Protein AF-A0A0B1SCX5-F1 (afdb_monomer_lite)

pLDDT: mean 96.25, std 4.5, range [69.0, 98.56]

Sequence (49 aa):
MAWETSYNLGYAVQHCSDMTYVVCEYGAAGNCMDELTYSNGERCSECAG

Structure (mmCIF, N/CA/C/O backbone):
data_AF-A0A0B1SCX5-F1
#
_entry.id   AF-A0A0B1SCX5-F1
#
loop_
_atom_site.group_PDB
_atom_site.id
_atom_site.type_symbol
_atom_site.label_atom_id
_atom_site.label_alt_id
_atom_site.label_comp_id
_atom_site.label_asym_id
_atom_site.label_entity_id
_atom_site.label_seq_id
_atom_site.pdbx_PDB_ins_code
_atom_site.Cartn_x
_atom_site.Cartn_y
_atom_site.Cartn_z
_atom_site.occupancy
_atom_site.B_iso_or_equiv
_atom_site.auth_seq_id
_atom_site.auth_comp_id
_atom_site.auth_asym_id
_atom_site.auth_atom_id
_atom_site.pdbx_PDB_model_num
ATOM 1 N N . MET A 1 1 ? -1.048 0.917 -1.067 1.00 95.56 1 MET A N 1
ATOM 2 C CA . MET A 1 1 ? -1.389 2.312 -1.447 1.00 95.56 1 MET A CA 1
ATOM 3 C C . MET A 1 1 ? -0.532 2.822 -2.594 1.00 95.56 1 MET A C 1
ATOM 5 O O . MET A 1 1 ? -1.087 3.030 -3.654 1.00 95.56 1 MET A O 1
ATOM 9 N N . ALA A 1 2 ? 0.777 3.028 -2.410 1.00 96.75 2 ALA A N 1
ATOM 10 C CA . ALA A 1 2 ? 1.645 3.565 -3.469 1.00 96.75 2 ALA A CA 1
ATOM 11 C C . ALA A 1 2 ? 2.266 2.491 -4.381 1.00 96.75 2 ALA A C 1
ATOM 13 O O . ALA A 1 2 ? 3.026 2.829 -5.277 1.00 96.75 2 ALA A O 1
ATOM 14 N N . TRP A 1 3 ? 1.980 1.216 -4.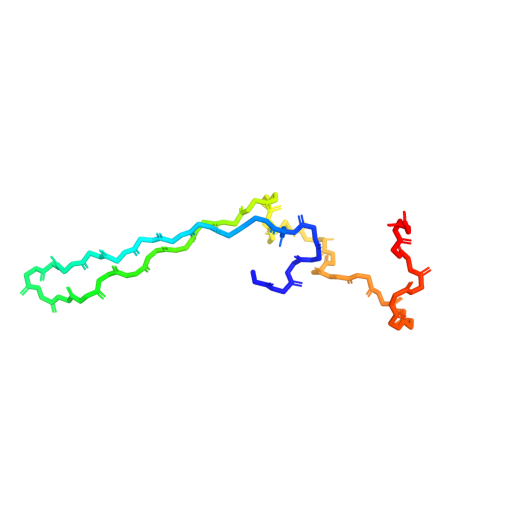108 1.00 97.69 3 TRP A N 1
ATOM 15 C CA . TRP A 1 3 ? 2.562 0.088 -4.821 1.00 97.69 3 TRP A CA 1
ATOM 16 C C . TRP A 1 3 ? 2.013 0.035 -6.247 1.00 97.69 3 TRP A C 1
ATOM 18 O O . TRP A 1 3 ? 0.803 -0.128 -6.415 1.00 97.69 3 TRP A O 1
ATOM 28 N N . GLU A 1 4 ? 2.867 0.196 -7.257 1.00 96.00 4 GLU A N 1
ATOM 29 C CA . GLU A 1 4 ? 2.431 0.420 -8.645 1.00 96.00 4 GLU A CA 1
ATOM 30 C C . GLU A 1 4 ? 1.611 -0.736 -9.225 1.00 96.00 4 GLU A C 1
ATOM 32 O O . GLU A 1 4 ? 0.735 -0.525 -10.061 1.00 96.00 4 GLU A O 1
ATOM 37 N N . THR A 1 5 ? 1.850 -1.958 -8.742 1.00 95.75 5 THR A N 1
ATOM 38 C CA . THR A 1 5 ? 1.142 -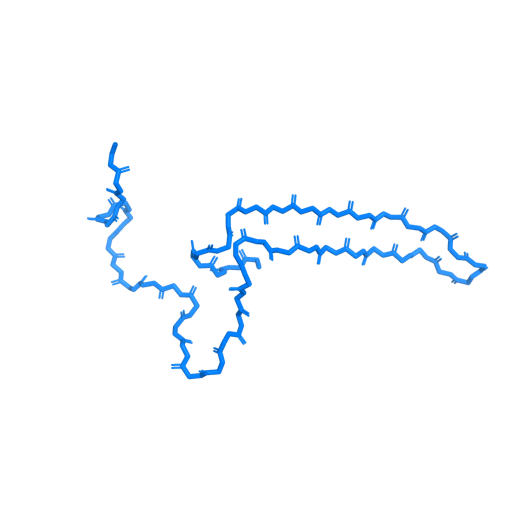3.166 -9.182 1.00 95.75 5 THR A CA 1
ATOM 39 C C . THR A 1 5 ? -0.110 -3.481 -8.350 1.00 95.75 5 THR A C 1
ATOM 41 O O . THR A 1 5 ? -0.857 -4.403 -8.686 1.00 95.75 5 THR A O 1
ATOM 44 N N . SER A 1 6 ? -0.402 -2.715 -7.291 1.00 97.69 6 SER A N 1
ATOM 45 C CA . SER A 1 6 ? -1.632 -2.844 -6.495 1.00 97.69 6 SER A CA 1
ATOM 46 C C . SER A 1 6 ? -2.737 -1.934 -7.045 1.00 97.69 6 SER A C 1
ATOM 48 O O . SER A 1 6 ? -2.849 -0.775 -6.649 1.00 97.69 6 SER A O 1
ATOM 50 N N . TYR A 1 7 ? -3.587 -2.462 -7.928 1.00 96.06 7 TYR A N 1
ATOM 51 C CA . TYR A 1 7 ? -4.614 -1.686 -8.645 1.00 96.06 7 TYR A CA 1
ATOM 52 C C . TYR A 1 7 ? -6.063 -1.946 -8.190 1.00 96.06 7 TYR A C 1
ATOM 54 O O . TYR A 1 7 ? -6.959 -1.168 -8.511 1.00 96.06 7 TYR A O 1
ATOM 62 N N . ASN A 1 8 ? -6.312 -3.007 -7.424 1.00 97.81 8 ASN A N 1
ATOM 63 C CA . ASN A 1 8 ? -7.591 -3.303 -6.785 1.00 97.81 8 ASN A CA 1
ATOM 64 C C . ASN A 1 8 ? -7.547 -2.870 -5.320 1.00 97.81 8 ASN A C 1
ATOM 66 O O . ASN A 1 8 ? -6.623 -3.228 -4.588 1.00 97.81 8 ASN A O 1
ATOM 70 N N . LEU A 1 9 ? -8.580 -2.152 -4.887 1.00 97.69 9 LEU A N 1
ATOM 71 C CA . LEU A 1 9 ? -8.759 -1.714 -3.509 1.00 97.69 9 LEU A CA 1
ATOM 72 C C . LEU A 1 9 ? -10.131 -2.164 -3.011 1.00 97.69 9 LEU A C 1
ATOM 74 O O . LEU A 1 9 ? -11.155 -1.779 -3.574 1.00 97.69 9 LEU A O 1
ATOM 78 N N . GLY A 1 10 ? -10.144 -2.946 -1.937 1.00 98.31 10 GLY A N 1
ATOM 79 C CA . GLY A 1 10 ? -11.339 -3.250 -1.155 1.00 98.31 10 GLY A CA 1
ATOM 80 C C . GLY A 1 10 ? -11.190 -2.692 0.254 1.00 98.31 10 GLY A C 1
ATOM 81 O O . GLY A 1 10 ? -10.084 -2.660 0.786 1.00 98.31 10 GLY A O 1
ATOM 82 N N . TYR A 1 11 ? -12.278 -2.245 0.874 1.00 98.44 11 TYR A N 1
ATOM 83 C CA . TYR A 1 11 ? -12.242 -1.808 2.267 1.00 98.44 11 TYR A CA 1
ATOM 84 C C . TYR A 1 11 ? -13.517 -2.187 3.013 1.00 98.44 11 TYR A C 1
ATOM 86 O O . TYR A 1 11 ? -14.573 -2.393 2.413 1.00 98.44 11 TYR A O 1
ATOM 94 N N . ALA A 1 12 ? -13.407 -2.253 4.334 1.00 98.50 12 ALA A N 1
ATOM 95 C CA . ALA A 1 12 ? -14.517 -2.445 5.248 1.00 98.50 12 ALA A CA 1
ATOM 96 C C . ALA A 1 12 ? -14.376 -1.501 6.442 1.00 98.50 12 ALA A C 1
ATOM 98 O O . ALA A 1 12 ? -13.270 -1.198 6.897 1.00 98.50 12 ALA A O 1
ATOM 99 N N . VAL A 1 13 ? -15.518 -1.052 6.954 1.00 98.56 13 VAL A N 1
ATOM 100 C CA . VAL A 1 13 ? -15.613 -0.242 8.168 1.00 98.56 13 VAL A CA 1
ATOM 101 C C . VAL A 1 13 ? -16.498 -0.991 9.152 1.00 98.56 13 VAL A C 1
ATOM 103 O O . VAL A 1 13 ? -17.627 -1.343 8.818 1.00 98.56 13 VAL A O 1
ATOM 106 N N . GLN A 1 14 ? -15.993 -1.217 10.360 1.00 98.38 14 GLN A N 1
ATOM 107 C CA . GLN A 1 14 ? -16.710 -1.862 11.451 1.00 98.38 14 GLN A CA 1
ATOM 108 C C . GLN A 1 14 ? -16.685 -0.961 12.683 1.00 98.38 14 GLN A C 1
ATOM 110 O O . GLN A 1 14 ? -15.626 -0.524 13.127 1.00 98.38 14 GLN A O 1
ATOM 115 N N . HIS A 1 15 ? -17.846 -0.718 13.283 1.00 98.38 15 HIS A N 1
ATOM 116 C CA . HIS A 1 15 ? -17.915 -0.092 14.600 1.00 98.38 15 HIS A CA 1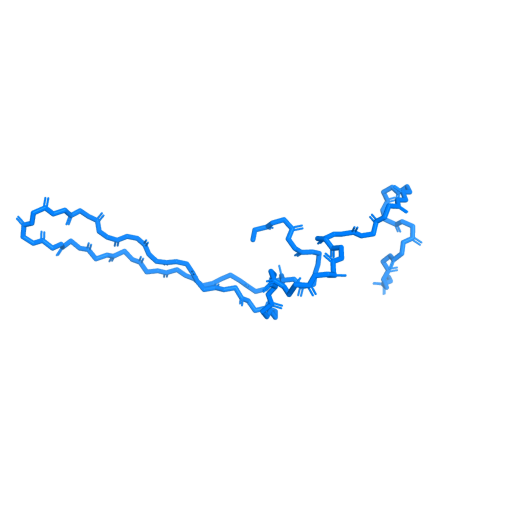
ATOM 117 C C . HIS A 1 15 ? -17.843 -1.187 15.673 1.00 98.38 15 HIS A C 1
ATOM 119 O O . HIS A 1 15 ? -18.722 -2.047 15.759 1.00 98.38 15 HIS A O 1
ATOM 125 N N . CYS A 1 16 ? -16.763 -1.182 16.449 1.00 97.50 16 CYS A N 1
ATOM 126 C CA . CYS A 1 16 ? -16.564 -2.014 17.634 1.00 97.50 16 CYS A CA 1
ATOM 127 C C . CYS A 1 16 ? -17.042 -1.253 18.884 1.00 97.50 16 CYS A C 1
ATOM 129 O O . CYS A 1 16 ? -17.413 -0.083 18.810 1.00 97.50 16 CYS A O 1
ATOM 131 N N . SER A 1 17 ? -17.046 -1.905 20.048 1.00 97.44 17 SER A N 1
ATOM 1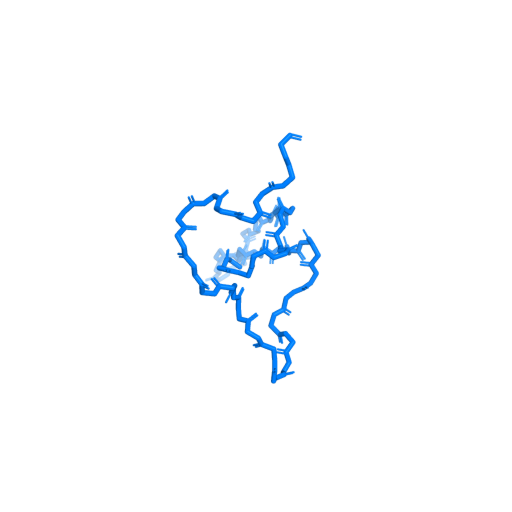32 C CA . SER A 1 17 ? -17.524 -1.299 21.302 1.00 97.44 17 SER A CA 1
ATOM 133 C C . SER A 1 17 ? -16.712 -0.084 21.770 1.00 97.44 17 SER A C 1
ATOM 135 O O . SER A 1 17 ? -17.236 0.755 22.494 1.00 97.44 17 SER A O 1
ATOM 137 N N . ASP A 1 18 ? -15.443 -0.002 21.383 1.00 98.25 18 ASP A N 1
ATOM 138 C CA . ASP A 1 18 ? -14.457 0.977 21.849 1.00 98.25 18 ASP A CA 1
ATOM 139 C C . ASP A 1 18 ? -13.824 1.802 20.716 1.00 98.25 18 ASP A C 1
ATOM 141 O O . ASP A 1 18 ? -13.210 2.836 20.975 1.00 98.25 18 ASP A O 1
ATOM 145 N N . MET A 1 19 ? -13.981 1.379 19.458 1.00 98.50 19 MET A N 1
ATOM 146 C CA . MET A 1 19 ? -13.367 2.043 18.311 1.00 98.50 19 MET A CA 1
ATOM 147 C C . MET A 1 19 ? -14.146 1.847 17.010 1.00 98.50 19 MET A C 1
ATOM 149 O O . MET A 1 19 ? -14.963 0.942 16.866 1.00 98.50 19 MET A O 1
ATOM 153 N N . THR A 1 20 ? -13.825 2.668 16.013 1.00 98.50 20 THR A N 1
ATOM 154 C CA . THR A 1 20 ? -14.163 2.381 14.613 1.00 98.50 20 THR A CA 1
ATOM 155 C C . THR A 1 20 ? -12.946 1.759 13.943 1.00 98.50 20 THR A C 1
ATOM 157 O O . THR A 1 20 ? -11.880 2.372 13.908 1.00 98.50 20 THR A O 1
ATOM 160 N N . TYR A 1 21 ? -13.096 0.541 13.436 1.00 98.38 21 TYR A N 1
ATOM 161 C CA . TYR A 1 21 ? -12.044 -0.231 12.795 1.00 98.38 21 TYR A CA 1
ATOM 162 C C . TYR A 1 21 ? -12.216 -0.205 11.276 1.00 98.38 21 TYR A C 1
ATOM 164 O O . TYR A 1 21 ? -13.261 -0.588 10.751 1.00 98.38 21 TYR A O 1
ATOM 172 N N . VAL A 1 22 ? -11.193 0.278 10.573 1.00 98.44 22 VAL A N 1
ATOM 173 C CA . VAL A 1 22 ? -11.170 0.383 9.111 1.00 98.44 22 VAL A CA 1
ATOM 174 C C . VAL A 1 22 ? -10.066 -0.523 8.590 1.00 98.44 22 VAL A C 1
ATOM 176 O O . VAL A 1 22 ? -8.918 -0.397 9.014 1.00 98.44 22 VAL A O 1
ATOM 179 N N . VAL A 1 23 ? -10.411 -1.422 7.673 1.00 98.38 23 VAL A N 1
ATOM 180 C CA . VAL A 1 23 ? -9.467 -2.342 7.030 1.00 98.38 23 VAL A CA 1
ATOM 181 C C . VAL A 1 23 ? -9.526 -2.130 5.528 1.00 98.38 23 VAL A C 1
ATOM 183 O O . VAL A 1 23 ? -10.615 -2.056 4.962 1.00 98.38 23 VAL A O 1
ATOM 186 N N . CYS A 1 24 ? -8.359 -2.057 4.892 1.00 98.31 24 CYS A N 1
ATOM 187 C CA . CYS A 1 24 ? -8.222 -2.022 3.442 1.00 98.31 24 CYS A CA 1
ATOM 188 C C . CYS A 1 24 ? -7.376 -3.207 2.982 1.00 98.31 24 CYS A C 1
ATOM 190 O O . CYS A 1 24 ? -6.291 -3.427 3.516 1.00 98.31 24 CYS A O 1
ATOM 192 N N . GLU A 1 25 ? -7.847 -3.891 1.950 1.00 98.38 25 GLU A N 1
ATOM 193 C CA . GLU A 1 25 ? -7.131 -4.946 1.244 1.00 98.38 25 GLU A CA 1
ATOM 194 C C . GLU A 1 25 ? -6.730 -4.448 -0.149 1.00 98.38 25 GLU A C 1
ATOM 196 O O . GLU A 1 25 ? -7.502 -3.759 -0.827 1.00 98.38 25 GLU A O 1
ATOM 201 N N . TYR A 1 26 ? -5.515 -4.796 -0.574 1.00 98.31 26 TYR A N 1
ATOM 202 C CA . TYR A 1 26 ? -4.918 -4.351 -1.836 1.00 98.31 26 TYR A CA 1
ATOM 203 C C . TYR A 1 26 ? -4.589 -5.559 -2.719 1.00 98.31 26 TYR A C 1
ATOM 205 O O . TYR A 1 26 ? -3.957 -6.509 -2.260 1.00 98.31 26 TYR A O 1
ATOM 213 N N . GLY A 1 27 ? -4.994 -5.517 -3.990 1.00 97.44 27 GLY A N 1
ATOM 214 C CA . GLY A 1 27 ? -4.733 -6.572 -4.973 1.00 97.44 27 GLY A CA 1
ATOM 215 C C . GLY A 1 27 ? -4.132 -6.017 -6.272 1.00 97.44 27 GLY A C 1
ATOM 216 O O . GLY A 1 27 ? -4.710 -5.125 -6.870 1.00 97.44 27 GLY A O 1
ATOM 217 N N . ALA A 1 28 ? -3.023 -6.509 -6.813 1.00 96.62 28 ALA A N 1
ATOM 218 C CA . ALA A 1 28 ? -2.141 -7.526 -6.254 1.00 96.62 28 ALA A CA 1
ATOM 219 C C . ALA A 1 28 ? -1.496 -7.075 -4.932 1.00 96.62 28 ALA A C 1
ATOM 221 O O . ALA A 1 28 ? -1.472 -5.881 -4.618 1.00 96.62 28 ALA A O 1
ATOM 222 N N . ALA A 1 29 ? -1.002 -8.046 -4.161 1.00 96.81 29 ALA A N 1
ATOM 223 C CA . ALA A 1 29 ? -0.257 -7.766 -2.942 1.00 96.81 29 ALA A CA 1
ATOM 224 C C . ALA A 1 29 ? 1.005 -6.952 -3.270 1.00 96.81 29 ALA A C 1
ATOM 226 O O . ALA A 1 29 ? 1.642 -7.172 -4.298 1.00 96.81 29 ALA A O 1
ATOM 227 N N . GLY A 1 30 ? 1.335 -6.014 -2.388 1.00 96.62 30 GLY A N 1
ATOM 228 C CA . GLY A 1 30 ? 2.559 -5.224 -2.451 1.00 96.62 30 GLY A CA 1
ATOM 229 C C . GLY A 1 30 ? 3.363 -5.367 -1.166 1.00 96.62 30 GLY A C 1
ATOM 230 O O . GLY A 1 30 ? 3.141 -6.297 -0.391 1.00 96.62 30 GLY A O 1
ATOM 231 N N . ASN A 1 31 ? 4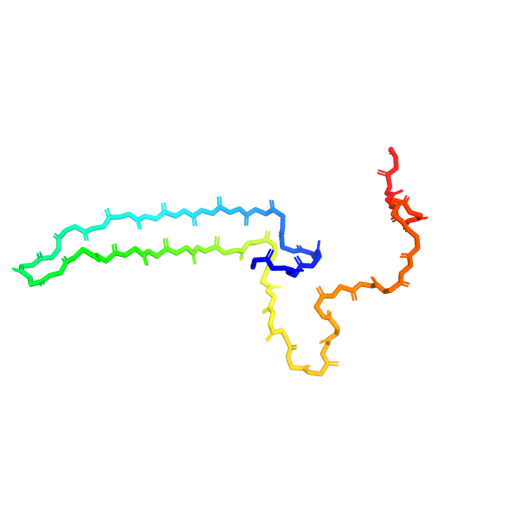.253 -4.410 -0.903 1.00 97.38 31 A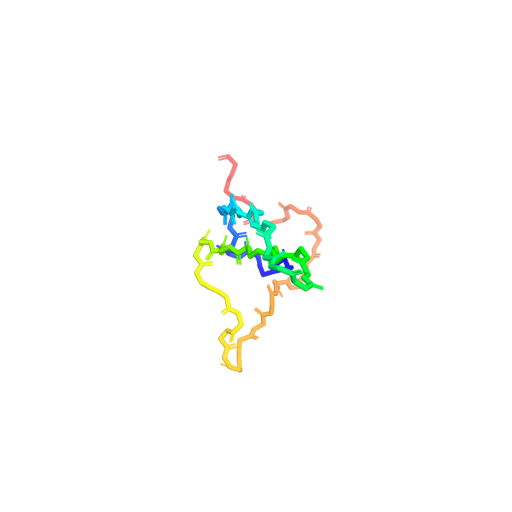SN A N 1
ATOM 232 C CA . ASN A 1 31 ? 5.157 -4.423 0.252 1.00 97.38 31 ASN A CA 1
ATOM 233 C C . ASN A 1 31 ? 6.040 -5.686 0.301 1.00 97.38 31 ASN A C 1
ATOM 235 O O . ASN A 1 31 ? 6.352 -6.196 1.380 1.00 97.38 31 ASN A O 1
ATOM 239 N N . CYS A 1 32 ? 6.436 -6.192 -0.866 1.00 96.94 32 CYS A N 1
ATOM 240 C CA . CYS A 1 32 ? 7.422 -7.255 -0.977 1.00 96.94 32 CYS A CA 1
ATOM 241 C C . CYS A 1 32 ? 8.796 -6.711 -0.566 1.00 96.94 32 CYS A C 1
ATOM 243 O O . CYS A 1 32 ? 9.203 -5.631 -0.998 1.00 96.94 32 CYS A O 1
ATOM 245 N N . MET A 1 33 ? 9.500 -7.441 0.299 1.00 97.75 33 MET A N 1
ATOM 246 C CA . MET A 1 33 ? 10.829 -7.028 0.751 1.00 97.75 33 MET A CA 1
ATOM 247 C C . MET A 1 33 ? 11.801 -6.989 -0.428 1.00 97.75 33 MET A C 1
ATOM 249 O O . MET A 1 33 ? 11.755 -7.857 -1.295 1.00 97.75 33 MET A O 1
ATOM 253 N N . ASP A 1 34 ? 12.673 -5.980 -0.429 1.00 97.25 34 ASP A N 1
ATOM 254 C CA . ASP A 1 34 ? 13.687 -5.741 -1.464 1.00 97.25 34 ASP A CA 1
ATOM 255 C C . ASP A 1 34 ? 13.134 -5.437 -2.875 1.00 97.25 34 ASP A C 1
ATOM 257 O O . ASP A 1 34 ? 13.899 -5.364 -3.838 1.00 97.25 34 ASP A O 1
ATOM 261 N N . GLU A 1 35 ? 11.828 -5.177 -3.005 1.00 97.31 35 GLU A N 1
ATOM 262 C CA . GLU A 1 35 ? 11.207 -4.666 -4.231 1.00 97.31 35 GLU A CA 1
ATOM 263 C C . GLU A 1 35 ? 10.996 -3.145 -4.170 1.00 97.31 35 GLU A C 1
ATOM 265 O O . GLU A 1 35 ? 10.774 -2.553 -3.109 1.00 97.31 35 GLU A O 1
ATOM 270 N N . LEU A 1 36 ? 11.050 -2.492 -5.335 1.00 96.94 36 LEU A N 1
ATOM 271 C CA . LEU A 1 36 ? 10.680 -1.085 -5.451 1.00 96.94 36 LEU A CA 1
ATOM 272 C C . LEU A 1 36 ? 9.159 -0.940 -5.367 1.00 96.94 36 LEU A C 1
ATOM 274 O O . LEU A 1 36 ? 8.421 -1.656 -6.033 1.00 96.94 36 LEU A O 1
ATOM 278 N N . THR A 1 37 ? 8.696 0.052 -4.607 1.00 97.56 37 THR A N 1
ATOM 279 C CA . THR A 1 37 ? 7.269 0.400 -4.527 1.00 97.56 37 THR A CA 1
ATOM 280 C C . THR A 1 37 ? 6.691 0.799 -5.892 1.00 97.56 37 THR A C 1
ATOM 282 O O . THR A 1 37 ? 5.520 0.546 -6.161 1.00 97.56 37 THR A O 1
ATOM 285 N N . TYR A 1 38 ? 7.489 1.455 -6.734 1.00 96.88 38 TYR A N 1
ATOM 286 C CA . TYR A 1 38 ? 7.134 1.862 -8.092 1.00 96.88 38 TYR A CA 1
ATOM 287 C C . TYR A 1 38 ? 8.401 2.079 -8.932 1.00 96.88 38 TYR A C 1
ATOM 289 O O . TYR A 1 38 ? 9.477 2.346 -8.379 1.00 96.88 38 TYR A O 1
ATOM 297 N N . SER A 1 39 ? 8.283 1.993 -10.255 1.00 96.38 39 SER A N 1
ATOM 298 C CA . SER A 1 39 ? 9.351 2.275 -11.204 1.00 96.38 39 SER A CA 1
ATOM 299 C C . SER A 1 39 ? 9.648 3.778 -11.273 1.00 96.38 39 SER A C 1
ATOM 301 O O . SER A 1 39 ? 8.775 4.636 -11.125 1.00 96.38 39 SER A O 1
ATOM 303 N N . ASN A 1 40 ? 10.925 4.127 -11.451 1.00 96.19 40 ASN A N 1
ATOM 304 C CA . ASN A 1 40 ? 11.334 5.519 -11.639 1.00 96.19 40 ASN A CA 1
ATOM 305 C C . ASN A 1 40 ? 11.318 5.852 -13.133 1.00 96.19 40 ASN A C 1
ATOM 307 O O . ASN A 1 40 ? 12.008 5.196 -13.909 1.00 96.19 40 ASN A O 1
ATOM 311 N N . GLY A 1 41 ? 10.607 6.909 -13.525 1.00 95.75 41 GLY A N 1
ATOM 312 C CA . GLY A 1 41 ? 10.504 7.315 -14.924 1.00 95.75 41 GLY A CA 1
ATOM 313 C C . GLY A 1 41 ? 9.629 8.548 -15.129 1.00 95.75 41 GLY A C 1
ATOM 314 O O . GLY A 1 41 ? 9.115 9.137 -14.174 1.00 95.75 41 GLY A O 1
ATOM 315 N N . GLU A 1 42 ? 9.466 8.950 -16.390 1.00 96.75 42 GLU A N 1
ATOM 316 C CA . GLU A 1 42 ? 8.484 9.971 -16.752 1.00 96.75 42 GLU A CA 1
ATOM 317 C C . GLU A 1 42 ? 7.058 9.419 -16.634 1.00 96.75 42 GLU A C 1
ATOM 319 O O . GLU A 1 42 ? 6.793 8.223 -16.754 1.00 96.75 42 GLU A O 1
ATOM 324 N N . ARG A 1 43 ? 6.094 10.306 -16.389 1.00 94.00 43 ARG A N 1
ATOM 325 C CA . ARG A 1 43 ? 4.703 9.898 -16.192 1.00 94.00 43 ARG A CA 1
ATOM 326 C C . ARG A 1 43 ? 4.162 9.179 -17.437 1.00 94.00 43 ARG A C 1
ATOM 328 O O . ARG A 1 43 ? 4.203 9.728 -18.532 1.00 94.00 43 ARG A O 1
ATOM 335 N N . CYS A 1 44 ? 3.569 8.005 -17.226 1.00 94.12 44 CYS A N 1
ATOM 336 C CA . CYS A 1 44 ? 2.956 7.158 -18.256 1.00 94.12 44 CYS A CA 1
ATOM 337 C C . CYS A 1 44 ? 3.918 6.575 -19.309 1.00 94.12 44 CYS A C 1
ATOM 339 O O . CYS A 1 44 ? 3.436 6.003 -20.285 1.00 94.12 44 CYS A O 1
ATOM 341 N N . SER A 1 45 ? 5.243 6.667 -19.134 1.00 95.62 45 SER A N 1
ATOM 342 C CA . SER A 1 45 ? 6.199 6.122 -20.114 1.00 95.62 45 SER A CA 1
ATOM 343 C C . SER A 1 45 ? 6.148 4.594 -20.247 1.00 95.62 45 SER A C 1
ATOM 345 O O . SER A 1 45 ? 6.595 4.061 -21.257 1.00 95.62 45 SER A O 1
ATOM 347 N N . GLU A 1 46 ? 5.597 3.896 -19.250 1.00 93.88 46 GLU A N 1
ATOM 348 C CA . GLU A 1 46 ? 5.574 2.426 -19.157 1.00 93.88 46 GLU A CA 1
ATOM 349 C C . GLU A 1 46 ? 4.148 1.833 -19.110 1.00 93.88 46 GLU A C 1
ATOM 351 O O . GLU A 1 46 ? 3.968 0.654 -18.814 1.00 93.88 46 GLU A O 1
ATOM 356 N N . CYS A 1 47 ? 3.103 2.619 -19.400 1.00 91.50 47 CYS A N 1
ATOM 357 C CA . CYS A 1 47 ? 1.728 2.107 -19.422 1.00 91.50 47 CYS A CA 1
ATOM 358 C C . CYS A 1 47 ? 1.442 1.283 -20.693 1.00 91.50 47 CYS A C 1
ATOM 360 O O . CYS A 1 47 ? 1.794 1.695 -21.798 1.00 91.50 47 CYS A O 1
ATOM 362 N N . ALA A 1 48 ? 0.729 0.159 -20.556 1.00 85.38 48 ALA A N 1
ATOM 363 C CA . ALA A 1 48 ? 0.137 -0.550 -21.692 1.00 85.38 48 ALA A CA 1
ATOM 364 C C . ALA A 1 48 ? -1.125 0.212 -22.139 1.00 85.38 48 ALA A C 1
ATOM 366 O O . ALA A 1 48 ? -2.084 0.291 -21.373 1.00 85.38 48 ALA A O 1
ATOM 367 N N . GLY A 1 49 ? -1.063 0.866 -23.304 1.00 69.00 49 GLY A N 1
ATOM 368 C CA . GLY A 1 49 ? -2.135 1.723 -23.836 1.00 69.00 49 GLY A CA 1
ATOM 369 C C . GLY A 1 49 ? -3.413 1.000 -24.245 1.00 69.00 49 GLY A C 1
ATOM 370 O O . GLY A 1 49 ? -3.405 -0.248 -24.337 1.00 69.00 49 GLY A O 1
#

Foldseek 3Di:
DLQPQFDDKDKDWDDDPVDIDIDIDTPPDDPDPPDDSDDDDPPPPPDDD

Radius of gyration: 15.32 Å; chains: 1; bounding box: 32×18×46 Å

InterPro domains:
  IPR035940 CAP superfamily [G3DSA:3.40.33.10] (1-49)
  IPR035940 CAP superfamily [SSF55797] (1-45)

Secondary structure (DSSP, 8-state):
---TT--EEEEEEEE-SS-EEEEEEEES----TTS-SS--SSTTTT---

Organism: Oesophagostomum dentatum (NCBI:txid61180)